Protein AF-A0A9W9K134-F1 (afdb_monomer_lite)

InterPro domains:
  IPR027417 P-loop containing nucleoside triphosphate hydrolase [G3DSA:3.40.50.300] (1-74)
  IPR040632 Sulfotransferase, S. mansonii-type [PF17784] (2-43)

Foldseek 3Di:
DVVVVDPPLLDDDDDLVNWQPSVCVSVVHDGDPDGGDDPPDPVVVVVVVVVVCVVVVVVVVVVCVVVCPVVCVVVVVVVVVVVCVVVCVVVVVVVVVVVVVVVVVVVVD

Radius of gyration: 38.78 Å; chains: 1; bounding box: 78×29×97 Å

Secondary structure (DSSP, 8-state):
--TTTS-GGG-----GGG-HHHHHHHHT-PPPSSPPP-TT-HHHHHHHHHHHHHHHHHHHHHHHHHHTHHHHHHHHHHHHHHHHHHTTHHHHHHHHHHHHHHHHHHHH-

Structure (mmCIF, N/CA/C/O backbone):
data_AF-A0A9W9K134-F1
#
_entry.id   AF-A0A9W9K134-F1
#
loop_
_atom_site.group_PDB
_atom_site.id
_atom_site.type_symbol
_atom_site.label_atom_id
_atom_site.label_alt_id
_atom_site.label_comp_id
_atom_site.label_asym_id
_atom_site.label_entity_id
_atom_site.label_seq_id
_atom_site.pdbx_PDB_ins_code
_atom_site.Cartn_x
_atom_site.Cartn_y
_atom_site.Cartn_z
_atom_site.occupancy
_atom_site.B_iso_or_equiv
_atom_site.auth_seq_id
_atom_site.auth_comp_id
_atom_site.auth_asym_id
_atom_site.auth_atom_id
_atom_site.pdbx_PDB_model_num
ATOM 1 N N . MET A 1 1 ? -23.362 -18.999 12.357 1.00 67.00 1 MET A N 1
ATOM 2 C CA . MET A 1 1 ? -24.396 -18.853 13.406 1.00 67.00 1 MET A CA 1
ATOM 3 C C . MET A 1 1 ? -23.665 -18.775 14.744 1.00 67.00 1 MET A C 1
ATOM 5 O O . MET A 1 1 ? -23.194 -19.801 15.193 1.00 67.00 1 MET A O 1
ATOM 9 N N . VAL A 1 2 ? -23.456 -17.584 15.318 1.00 88.75 2 VAL A N 1
ATOM 10 C CA . VAL A 1 2 ? -22.702 -17.426 16.591 1.00 88.75 2 VAL A CA 1
ATOM 11 C C . VAL A 1 2 ? -23.647 -17.177 17.775 1.00 88.75 2 VAL A C 1
ATOM 13 O O . VAL A 1 2 ? -23.469 -17.763 18.837 1.00 88.75 2 VAL A O 1
ATOM 16 N N . ARG A 1 3 ? -24.736 -16.424 17.549 1.00 88.25 3 ARG A N 1
ATOM 17 C CA . ARG A 1 3 ? -25.768 -16.048 18.541 1.00 88.25 3 ARG A CA 1
ATOM 18 C C . ARG A 1 3 ? -26.431 -17.204 19.310 1.00 88.25 3 ARG A C 1
ATOM 20 O O . ARG A 1 3 ? -27.034 -16.964 20.346 1.00 88.25 3 ARG A O 1
ATOM 27 N N . GLY A 1 4 ? -26.369 -18.431 18.790 1.00 91.81 4 GLY A N 1
ATOM 28 C CA . GLY A 1 4 ? -26.939 -19.630 19.423 1.00 91.81 4 GLY A CA 1
ATOM 29 C C . GLY A 1 4 ? -25.904 -20.605 19.994 1.00 91.81 4 GLY A C 1
ATOM 30 O O . GLY A 1 4 ? -26.292 -21.614 20.568 1.00 91.81 4 GLY A O 1
ATOM 31 N N . MET A 1 5 ? -24.607 -20.333 19.813 1.00 94.62 5 MET A N 1
ATOM 32 C CA . MET A 1 5 ? -23.507 -21.193 20.279 1.00 94.62 5 MET A CA 1
ATOM 33 C C . MET A 1 5 ? -22.838 -20.657 21.548 1.00 94.62 5 MET A C 1
ATOM 35 O O . MET A 1 5 ? -22.177 -21.409 22.258 1.00 94.62 5 MET A O 1
ATOM 39 N N . VAL A 1 6 ? -22.998 -19.362 21.827 1.00 93.75 6 VAL A N 1
ATOM 40 C CA . VAL A 1 6 ? -22.370 -18.673 22.956 1.00 93.75 6 VAL A CA 1
ATOM 41 C C . VAL A 1 6 ? -23.471 -18.085 23.844 1.00 93.75 6 VAL A C 1
ATOM 43 O O . VAL A 1 6 ? -24.398 -17.466 23.313 1.00 93.75 6 VAL A O 1
ATOM 46 N N . PRO A 1 7 ? -23.407 -18.263 25.176 1.00 94.50 7 PRO A N 1
ATOM 47 C CA . PRO A 1 7 ? -24.308 -17.581 26.097 1.00 94.50 7 PRO A CA 1
ATOM 48 C C . PRO A 1 7 ? -24.297 -16.063 25.896 1.00 94.50 7 PRO A C 1
ATOM 50 O O . PRO A 1 7 ? -23.246 -15.477 25.639 1.00 94.50 7 PRO A O 1
ATOM 53 N N . LYS A 1 8 ? -25.454 -15.409 26.057 1.00 91.44 8 LYS A N 1
ATOM 54 C CA . LYS A 1 8 ? -25.594 -13.964 25.789 1.00 91.44 8 LYS A CA 1
ATOM 55 C C . LYS A 1 8 ? -24.634 -13.099 26.607 1.00 91.44 8 LYS A C 1
ATOM 57 O O . LYS A 1 8 ? -24.161 -12.091 26.110 1.00 91.44 8 LYS A O 1
ATOM 62 N N . GLU A 1 9 ? -24.329 -13.504 27.837 1.00 93.19 9 GLU A N 1
ATOM 63 C CA . GLU A 1 9 ? -23.398 -12.788 28.718 1.00 93.19 9 GLU A CA 1
ATOM 64 C C . GLU A 1 9 ? -21.932 -12.852 28.260 1.00 93.19 9 GLU A C 1
ATOM 66 O O . GLU A 1 9 ? -21.143 -11.997 28.645 1.00 93.19 9 GLU A O 1
ATOM 71 N N . LYS A 1 10 ? -21.585 -13.789 27.366 1.00 94.31 10 LYS A N 1
ATOM 72 C CA . LYS A 1 10 ? -20.243 -13.932 26.771 1.00 94.31 10 LYS A CA 1
ATOM 73 C C . LYS A 1 10 ? -20.178 -13.485 25.315 1.00 94.31 10 LYS A C 1
ATOM 75 O O . LYS A 1 10 ? -19.172 -13.731 24.651 1.00 94.31 10 LYS A O 1
ATOM 80 N N . LEU A 1 11 ? -21.234 -12.857 24.804 1.00 95.50 11 LEU A N 1
ATOM 81 C CA . LEU A 1 11 ? -21.303 -12.390 23.428 1.00 95.50 11 LEU A CA 1
ATOM 82 C C . LEU A 1 11 ? -21.505 -10.877 23.395 1.00 95.50 11 LEU A C 1
ATOM 84 O O . LEU A 1 11 ? -22.554 -10.375 23.790 1.00 95.50 11 LEU A O 1
ATOM 88 N N . LEU A 1 12 ? -20.520 -10.174 22.846 1.00 95.56 12 LEU A N 1
ATOM 89 C CA . LEU A 1 12 ? -20.653 -8.780 22.449 1.00 95.56 12 LEU A CA 1
ATOM 90 C C . LEU A 1 12 ? -20.890 -8.713 20.941 1.00 95.56 12 LEU A C 1
ATOM 92 O O . LEU A 1 12 ? -20.090 -9.224 20.158 1.00 95.56 12 LEU A O 1
ATOM 96 N N . GLU A 1 13 ? -21.975 -8.060 20.542 1.00 95.06 13 GLU A N 1
ATOM 97 C CA . GLU A 1 13 ? -22.180 -7.627 19.163 1.00 95.06 13 GLU A CA 1
ATOM 98 C C . GLU A 1 13 ? -21.775 -6.161 19.066 1.00 95.06 13 GLU A C 1
ATOM 100 O O . GLU A 1 13 ? -22.338 -5.317 19.757 1.00 95.06 13 GLU A O 1
ATOM 105 N N . TRP A 1 14 ? -20.754 -5.889 18.260 1.00 96.06 14 TRP A N 1
ATOM 106 C CA . TRP A 1 14 ? -20.065 -4.605 18.202 1.00 96.06 14 TRP A CA 1
ATOM 107 C C . TRP A 1 14 ? -19.515 -4.387 16.793 1.00 96.06 14 TRP A C 1
ATOM 109 O O . TRP A 1 14 ? -19.082 -5.348 16.147 1.00 96.06 14 TRP A O 1
ATOM 119 N N . SER A 1 15 ? -19.532 -3.139 16.332 1.00 94.25 15 SER A N 1
ATOM 120 C CA . SER A 1 15 ? -18.955 -2.700 15.064 1.00 94.25 15 SER A CA 1
ATOM 121 C C . SER A 1 15 ? -17.802 -1.722 15.286 1.00 94.25 15 SER A C 1
ATOM 123 O O . SER A 1 15 ? -17.716 -1.063 16.315 1.00 94.25 15 SER A O 1
ATOM 125 N N . VAL A 1 16 ? -16.913 -1.586 14.299 1.00 91.88 16 VAL A N 1
ATOM 126 C CA . VAL A 1 16 ? -15.724 -0.714 14.387 1.00 91.88 16 VAL A CA 1
ATOM 127 C C . VAL A 1 16 ? -16.096 0.754 14.640 1.00 91.88 16 VAL A C 1
ATOM 129 O O . VAL A 1 16 ? -15.341 1.486 15.277 1.00 91.88 16 VAL A O 1
ATOM 132 N N . GLU A 1 17 ? -17.272 1.174 14.180 1.00 91.38 17 GLU A N 1
ATOM 133 C CA . GLU A 1 17 ? -17.833 2.510 14.379 1.00 91.38 17 GLU A CA 1
ATOM 134 C C . GLU A 1 17 ? -18.253 2.782 15.832 1.00 91.38 17 GLU A C 1
ATOM 136 O O . GLU A 1 17 ? -18.301 3.943 16.235 1.00 91.38 17 GLU A O 1
ATOM 141 N N . ASP A 1 18 ? -18.510 1.739 16.627 1.00 94.44 18 ASP A N 1
ATOM 142 C CA . ASP A 1 18 ? -18.938 1.865 18.024 1.00 94.44 18 ASP A CA 1
ATOM 143 C C . ASP A 1 18 ? -17.767 2.224 18.967 1.00 94.44 18 ASP A C 1
ATOM 145 O O . ASP A 1 18 ? -17.977 2.650 20.104 1.00 94.44 18 ASP A O 1
ATOM 149 N N . GLY A 1 19 ? -16.518 2.059 18.512 1.00 94.69 19 GLY A N 1
ATOM 150 C CA . GLY A 1 19 ? -15.321 2.503 19.229 1.00 94.69 19 GLY A CA 1
ATOM 151 C C . GLY A 1 19 ? -15.060 1.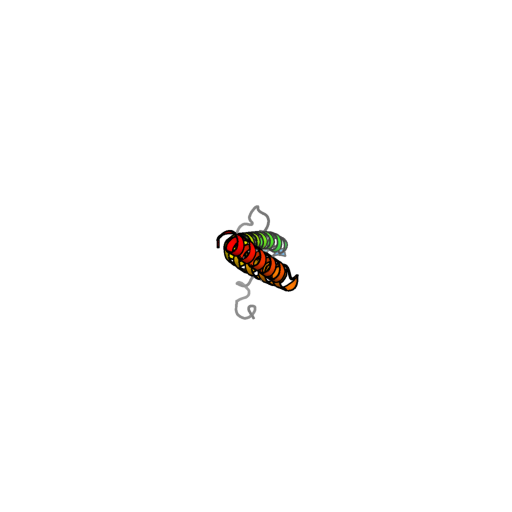787 20.563 1.00 94.69 19 GLY A C 1
ATOM 152 O O . GLY A 1 19 ? -15.437 0.631 20.766 1.00 94.69 19 GLY A O 1
ATOM 153 N N . TRP A 1 20 ? -14.354 2.467 21.474 1.00 97.38 20 TRP A N 1
ATOM 154 C CA . TRP A 1 20 ? -13.834 1.870 22.712 1.00 97.38 20 TRP A CA 1
ATOM 155 C C . TRP A 1 20 ? -14.892 1.565 23.770 1.00 97.38 20 TRP A C 1
ATOM 157 O O . TRP A 1 20 ? -14.781 0.561 24.465 1.00 97.38 20 TRP A O 1
ATOM 167 N N . GLU A 1 21 ? -15.893 2.426 23.928 1.00 95.31 21 GLU A N 1
ATOM 168 C CA . GLU A 1 21 ? -16.795 2.410 25.085 1.00 95.31 21 GLU A CA 1
ATOM 169 C C . GLU A 1 21 ? -17.523 1.060 25.294 1.00 95.31 21 GLU A C 1
ATOM 171 O O . GLU A 1 21 ? -17.358 0.458 26.362 1.00 95.31 21 GLU A O 1
ATOM 176 N N . PRO A 1 22 ? -18.268 0.516 24.311 1.00 96.69 22 PRO A N 1
ATOM 177 C CA . PRO A 1 22 ? -18.944 -0.776 24.464 1.00 96.69 22 PRO A CA 1
ATOM 178 C C . PRO A 1 22 ? -17.980 -1.961 24.599 1.00 96.69 22 PRO A C 1
ATOM 180 O O . PRO A 1 22 ? -18.274 -2.907 25.333 1.00 96.69 22 PRO A O 1
ATOM 183 N N . LEU A 1 23 ? -16.819 -1.906 23.942 1.00 96.75 23 LEU A N 1
ATOM 184 C CA . LEU A 1 23 ? -15.807 -2.961 23.998 1.00 96.75 23 LEU A CA 1
ATOM 185 C C . LEU A 1 23 ? -15.129 -3.020 25.373 1.00 96.75 23 LEU A C 1
ATOM 187 O O . LEU A 1 23 ? -15.072 -4.080 25.996 1.00 96.75 23 LEU A O 1
ATOM 191 N N . CYS A 1 24 ? -14.654 -1.880 25.872 1.00 97.00 24 CYS A N 1
ATOM 192 C CA . CYS A 1 24 ? -14.016 -1.766 27.180 1.00 97.00 24 CYS A CA 1
ATOM 193 C C . CYS A 1 24 ? -14.984 -2.126 28.311 1.00 97.00 24 CYS A C 1
ATOM 195 O O . CYS A 1 24 ? -14.602 -2.861 29.221 1.00 97.00 24 CYS A O 1
ATOM 197 N N . LYS A 1 25 ? -16.251 -1.696 28.220 1.00 96.44 25 LYS A N 1
ATOM 198 C CA . LYS A 1 25 ? -17.300 -2.063 29.183 1.00 96.44 25 LYS A CA 1
ATOM 199 C C . LYS A 1 25 ? -17.539 -3.572 29.234 1.00 96.44 25 LYS A C 1
ATOM 201 O O . LYS A 1 25 ? -17.691 -4.126 30.316 1.00 96.44 25 LYS A O 1
ATOM 206 N N . PHE A 1 26 ? -17.576 -4.238 28.082 1.00 97.19 26 PHE A N 1
ATOM 207 C CA . PHE A 1 26 ? -17.765 -5.688 28.016 1.00 97.19 26 PHE A CA 1
ATOM 208 C C . PHE A 1 26 ? -16.559 -6.469 28.559 1.00 97.19 26 PHE A C 1
ATOM 210 O O . PHE A 1 26 ? -16.726 -7.531 29.152 1.00 97.19 26 PHE A O 1
ATOM 217 N N . LEU A 1 27 ? -15.348 -5.936 28.375 1.00 96.56 27 LEU A N 1
ATOM 218 C CA . LEU A 1 27 ? -14.099 -6.547 28.839 1.00 96.56 27 LEU A CA 1
ATOM 219 C C . LEU A 1 27 ? -13.713 -6.175 30.279 1.00 96.56 27 LEU A C 1
ATOM 221 O O . LEU A 1 27 ? -12.680 -6.651 30.755 1.00 96.56 27 LEU A O 1
ATOM 225 N N . ASP A 1 28 ? -14.501 -5.328 30.947 1.00 96.62 28 ASP A N 1
ATOM 226 C CA . ASP A 1 28 ? -14.194 -4.753 32.262 1.00 96.62 28 ASP A CA 1
ATOM 227 C C . ASP A 1 28 ? -12.798 -4.093 32.296 1.00 96.62 28 ASP A C 1
ATOM 229 O O . ASP A 1 28 ? -11.933 -4.378 33.130 1.00 96.62 28 ASP A O 1
ATOM 233 N N . LYS A 1 29 ? -12.535 -3.243 31.295 1.00 97.19 29 LYS A N 1
ATOM 234 C CA . LYS A 1 29 ? -11.280 -2.495 31.136 1.00 97.19 29 LYS A CA 1
ATOM 235 C C . LYS A 1 29 ? -11.533 -0.988 31.108 1.00 97.19 29 LYS A C 1
ATOM 237 O O . LYS A 1 29 ? -12.585 -0.558 30.637 1.00 97.19 29 LYS A O 1
ATOM 242 N N . PRO A 1 30 ? -10.570 -0.167 31.568 1.00 97.25 30 PRO A N 1
ATOM 243 C CA . PRO A 1 30 ? -10.655 1.277 31.389 1.00 97.25 30 PRO A CA 1
ATOM 244 C C . PRO A 1 30 ? -10.633 1.643 29.899 1.00 97.25 30 PRO A C 1
ATOM 246 O O . PRO A 1 30 ? -10.010 0.954 29.087 1.00 97.25 30 PRO A O 1
ATOM 249 N N . ILE A 1 31 ? -11.311 2.737 29.549 1.00 97.00 31 ILE A N 1
ATOM 250 C CA . ILE A 1 31 ? -11.254 3.319 28.205 1.00 97.00 31 ILE A CA 1
ATOM 251 C C . ILE A 1 31 ? -9.902 4.040 28.057 1.00 97.00 31 ILE A C 1
ATOM 253 O O . ILE A 1 31 ? -9.580 4.871 28.909 1.00 97.00 31 ILE A O 1
ATOM 257 N N . PRO A 1 32 ? -9.100 3.730 27.024 1.00 96.25 32 PRO A N 1
ATOM 258 C CA . PRO A 1 32 ? -7.861 4.451 26.744 1.00 96.25 32 PRO A CA 1
ATOM 259 C C . PRO A 1 32 ? -8.109 5.924 26.381 1.00 96.25 32 PRO A C 1
ATOM 261 O O . PRO A 1 32 ? -9.096 6.237 25.719 1.00 96.25 32 PRO A O 1
ATOM 264 N N . ASP A 1 33 ? -7.177 6.813 26.736 1.00 95.31 33 ASP A N 1
ATOM 265 C CA . ASP A 1 33 ? -7.173 8.222 26.297 1.00 95.31 33 ASP A CA 1
ATOM 266 C C . ASP A 1 33 ? -6.549 8.368 24.892 1.00 95.31 33 ASP A C 1
ATOM 268 O O . ASP A 1 33 ? -5.618 9.134 24.655 1.00 95.31 33 ASP A O 1
ATOM 272 N N . GLU A 1 34 ? -7.007 7.541 23.952 1.00 94.81 34 GLU A N 1
ATOM 273 C CA . GLU A 1 34 ? -6.595 7.571 22.549 1.00 94.81 34 GLU A CA 1
ATOM 274 C C . GLU A 1 34 ? -7.780 7.266 21.629 1.00 94.81 34 GLU A C 1
ATOM 276 O O . GLU A 1 34 ? -8.721 6.551 21.984 1.00 94.81 34 GLU A O 1
ATOM 281 N N . ALA A 1 35 ? -7.738 7.803 20.409 1.00 92.75 35 ALA A N 1
ATOM 282 C CA . ALA A 1 35 ? -8.758 7.523 19.407 1.00 92.75 35 ALA A CA 1
ATOM 283 C C . ALA A 1 35 ? -8.742 6.040 18.996 1.00 92.75 35 ALA A C 1
ATOM 285 O O . ALA A 1 35 ? -7.684 5.411 18.934 1.00 92.75 35 ALA A O 1
ATOM 286 N N . PHE A 1 36 ? -9.912 5.485 18.666 1.00 94.00 36 PHE A N 1
ATOM 287 C CA . PHE A 1 36 ? -10.006 4.099 18.209 1.00 94.00 36 PHE A CA 1
ATOM 288 C C . PHE A 1 36 ? -9.175 3.890 16.923 1.00 94.00 36 PHE A C 1
ATOM 290 O O . PHE A 1 36 ? -9.328 4.656 15.964 1.00 94.00 36 PHE A O 1
ATOM 297 N N . PRO A 1 37 ? -8.287 2.881 16.868 1.00 91.69 37 PRO A N 1
ATOM 298 C CA . PRO A 1 37 ? -7.315 2.756 15.787 1.00 91.69 37 PRO A CA 1
ATOM 299 C C . PRO A 1 37 ? -7.966 2.380 14.448 1.00 91.69 37 PRO A C 1
ATOM 301 O O . PRO A 1 37 ? -8.676 1.383 14.337 1.00 91.69 37 PRO A O 1
ATOM 304 N N . GLN A 1 38 ? -7.639 3.126 13.387 1.00 88.44 38 GLN A N 1
ATOM 305 C CA . GLN A 1 38 ? -8.080 2.866 12.006 1.00 88.44 38 GLN A CA 1
ATOM 306 C C . GLN A 1 38 ? -6.893 2.563 11.079 1.00 88.44 38 GLN A C 1
ATOM 308 O O . GLN A 1 38 ? -6.591 3.288 10.131 1.00 88.44 38 GLN A O 1
ATOM 313 N N . THR A 1 39 ? -6.171 1.482 11.363 1.00 83.94 39 THR A N 1
ATOM 314 C CA . THR A 1 39 ? -4.928 1.157 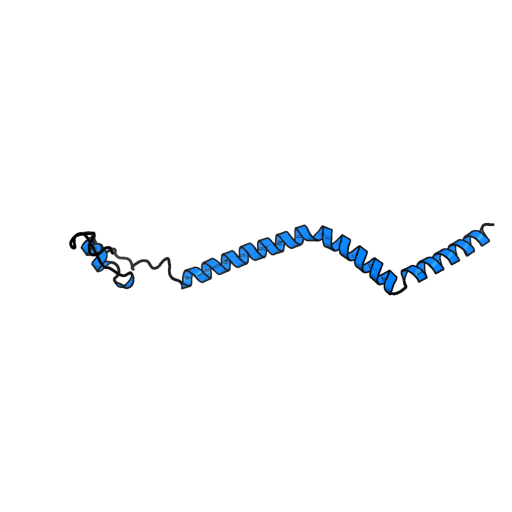10.640 1.00 83.94 39 THR A CA 1
ATOM 315 C C . THR A 1 39 ? -5.178 0.525 9.268 1.00 83.94 39 THR A C 1
ATOM 317 O O . THR A 1 39 ? -4.441 0.801 8.320 1.00 83.94 39 THR A O 1
ATOM 320 N N . ASN A 1 40 ? -6.244 -0.269 9.128 1.00 83.62 40 ASN A N 1
ATOM 321 C CA . ASN A 1 40 ? -6.577 -1.006 7.904 1.00 83.62 40 ASN A CA 1
ATOM 322 C C . ASN A 1 40 ? -7.642 -0.308 7.035 1.00 83.62 40 ASN A C 1
ATOM 324 O O . ASN A 1 40 ? -8.514 -0.956 6.459 1.00 83.62 40 ASN A O 1
ATOM 328 N N . ALA A 1 41 ? -7.612 1.024 6.966 1.00 82.81 41 ALA A N 1
ATOM 329 C CA . ALA A 1 41 ? -8.508 1.774 6.091 1.00 82.81 41 ALA A CA 1
ATOM 330 C C . ALA A 1 41 ? -8.165 1.535 4.608 1.00 82.81 41 ALA A C 1
ATOM 332 O O . ALA A 1 41 ? -6.991 1.489 4.235 1.00 82.81 41 ALA A O 1
ATOM 333 N N . LEU A 1 42 ? -9.183 1.464 3.741 1.00 76.62 42 LEU A N 1
ATOM 334 C CA . LEU A 1 42 ? -9.015 1.225 2.297 1.00 76.62 42 LEU A CA 1
ATOM 335 C C . LEU A 1 42 ? -8.066 2.236 1.631 1.00 76.62 42 LEU A C 1
ATOM 337 O O . LEU A 1 42 ? -7.280 1.876 0.760 1.00 76.62 42 LEU A O 1
ATOM 341 N N . ARG A 1 43 ? -8.087 3.497 2.078 1.00 72.12 43 ARG A N 1
ATOM 342 C CA . ARG A 1 43 ? -7.178 4.544 1.588 1.00 72.12 43 ARG A CA 1
ATOM 343 C C . ARG A 1 43 ? -5.704 4.156 1.759 1.00 72.12 43 ARG A C 1
ATOM 345 O O . ARG A 1 43 ? -4.919 4.336 0.836 1.00 72.12 43 ARG A O 1
ATOM 352 N N . ASN A 1 44 ? -5.360 3.535 2.887 1.00 69.06 44 ASN A N 1
ATOM 353 C CA . ASN A 1 44 ? -3.996 3.098 3.197 1.00 69.06 44 ASN A CA 1
ATOM 354 C C . ASN A 1 44 ? -3.554 1.907 2.327 1.00 69.06 44 ASN A C 1
ATOM 356 O O . ASN A 1 44 ? -2.357 1.656 2.175 1.00 69.06 44 ASN A O 1
ATOM 360 N N . PHE A 1 45 ? -4.503 1.152 1.764 1.00 71.00 45 PHE A N 1
ATOM 361 C CA . PHE A 1 45 ? -4.214 0.011 0.899 1.00 71.00 45 PHE A CA 1
ATOM 362 C C . PHE A 1 45 ? -3.681 0.447 -0.471 1.00 71.00 45 PHE A C 1
ATOM 364 O O . PHE A 1 45 ? -2.709 -0.137 -0.958 1.00 71.00 45 PHE A O 1
ATOM 371 N N . ASN A 1 46 ? -4.270 1.489 -1.067 1.00 69.81 46 ASN A N 1
ATOM 372 C CA . ASN A 1 46 ? -3.853 1.997 -2.378 1.00 69.81 46 ASN A CA 1
ATOM 373 C C . ASN A 1 46 ? -2.437 2.583 -2.317 1.00 69.81 46 ASN A C 1
ATOM 375 O O . ASN A 1 46 ? -1.571 2.169 -3.085 1.00 69.81 46 ASN A O 1
ATOM 379 N N . ASP A 1 47 ? -2.159 3.418 -1.313 1.00 69.00 47 ASP A N 1
ATOM 380 C CA . ASP A 1 47 ? -0.837 4.030 -1.118 1.00 69.00 47 ASP A CA 1
ATOM 381 C C . ASP A 1 47 ? 0.267 2.972 -0.918 1.00 69.00 47 ASP A C 1
ATOM 383 O O . ASP A 1 47 ? 1.383 3.090 -1.438 1.00 69.00 47 ASP A O 1
ATOM 387 N N . ARG A 1 48 ? -0.044 1.883 -0.196 1.00 66.94 48 ARG A N 1
ATOM 388 C CA . ARG A 1 48 ? 0.887 0.762 0.012 1.00 66.94 48 ARG A CA 1
ATOM 389 C C . ARG A 1 48 ? 1.087 -0.071 -1.256 1.00 66.94 48 ARG A C 1
ATOM 391 O O . ARG A 1 48 ? 2.191 -0.570 -1.489 1.00 66.94 48 ARG A O 1
ATOM 398 N N . SER A 1 49 ? 0.040 -0.226 -2.060 1.00 70.88 49 SER A N 1
ATOM 399 C CA . SER A 1 49 ? 0.069 -1.000 -3.304 1.00 70.88 49 SER A CA 1
ATOM 400 C C . SER A 1 49 ? 0.883 -0.289 -4.386 1.00 70.88 49 SER A C 1
ATOM 402 O O . SER A 1 49 ? 1.740 -0.914 -5.015 1.00 70.88 49 SER A O 1
ATOM 404 N N . ASP A 1 50 ? 0.718 1.025 -4.524 1.00 74.75 50 ASP A N 1
ATOM 405 C CA . ASP A 1 50 ? 1.405 1.835 -5.536 1.00 74.75 50 ASP A CA 1
ATOM 406 C C . ASP A 1 50 ? 2.929 1.818 -5.363 1.00 74.75 50 ASP A C 1
ATOM 408 O O . ASP A 1 50 ? 3.685 1.658 -6.330 1.00 74.75 50 ASP A O 1
ATOM 412 N N . GLY A 1 51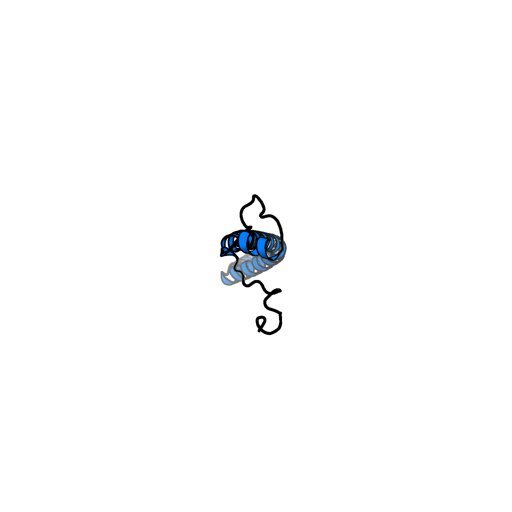 ? 3.407 1.904 -4.117 1.00 78.25 51 GLY A N 1
ATOM 413 C CA . GLY A 1 51 ? 4.838 1.837 -3.814 1.00 78.25 51 GLY A CA 1
ATOM 414 C C . GLY A 1 51 ? 5.466 0.488 -4.181 1.00 78.25 51 GLY A C 1
ATOM 415 O O . GLY A 1 51 ? 6.585 0.435 -4.704 1.00 78.25 51 GLY A O 1
ATOM 416 N N . LEU A 1 52 ? 4.742 -0.610 -3.949 1.00 83.12 52 LEU A N 1
ATOM 417 C CA . LEU A 1 52 ? 5.205 -1.956 -4.283 1.00 83.12 52 LEU A CA 1
ATOM 418 C C . LEU A 1 52 ? 5.218 -2.174 -5.794 1.00 83.12 52 LEU A C 1
ATOM 420 O O . LEU A 1 52 ? 6.240 -2.608 -6.326 1.00 83.12 52 LEU A O 1
ATOM 424 N N . VAL A 1 53 ? 4.136 -1.817 -6.490 1.00 86.50 53 VAL A N 1
ATOM 425 C CA . VAL A 1 53 ? 4.048 -1.930 -7.952 1.00 86.50 53 VAL A CA 1
ATOM 426 C C . VAL A 1 53 ? 5.179 -1.144 -8.609 1.00 86.50 53 VAL A C 1
ATOM 428 O O . VAL A 1 53 ? 5.923 -1.708 -9.409 1.00 86.50 53 VAL A O 1
ATOM 431 N N . ARG A 1 54 ? 5.408 0.111 -8.202 1.00 84.38 54 ARG A N 1
ATOM 432 C CA . ARG A 1 54 ? 6.512 0.933 -8.721 1.00 84.38 54 ARG A CA 1
ATOM 433 C C . ARG A 1 54 ? 7.883 0.303 -8.468 1.00 84.38 54 ARG A C 1
ATOM 435 O O . ARG A 1 54 ? 8.724 0.292 -9.366 1.00 84.38 54 ARG A O 1
ATOM 442 N N . LYS A 1 55 ? 8.122 -0.237 -7.267 1.00 84.56 55 LYS A N 1
ATOM 443 C CA . LYS A 1 55 ? 9.397 -0.877 -6.898 1.00 84.56 55 LYS A CA 1
ATOM 444 C C . LYS A 1 55 ? 9.661 -2.140 -7.718 1.00 84.56 55 LYS A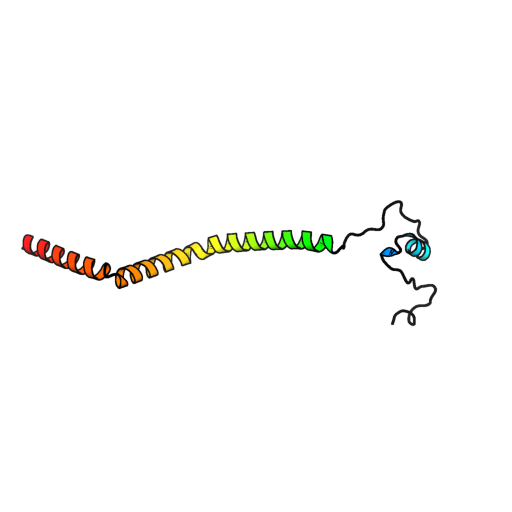 C 1
ATOM 446 O O . LYS A 1 55 ? 10.766 -2.312 -8.236 1.00 84.56 55 LYS A O 1
ATOM 451 N N . TYR A 1 56 ? 8.664 -3.012 -7.848 1.00 86.81 56 TYR A N 1
ATOM 452 C CA . TYR A 1 56 ? 8.791 -4.241 -8.628 1.00 86.81 56 TYR A CA 1
ATOM 453 C C . TYR A 1 56 ? 8.873 -3.958 -10.127 1.00 86.81 56 TYR A C 1
ATOM 455 O O . TYR A 1 56 ? 9.668 -4.599 -10.809 1.00 86.81 56 TYR A O 1
ATOM 463 N N . PHE A 1 57 ? 8.159 -2.948 -10.625 1.00 88.75 57 PHE A N 1
ATOM 464 C CA . PHE A 1 57 ? 8.243 -2.517 -12.017 1.00 88.75 57 PHE A CA 1
ATOM 465 C C . PHE A 1 57 ? 9.616 -1.917 -12.357 1.00 88.75 57 PHE A C 1
ATOM 467 O O . PHE A 1 57 ? 10.231 -2.315 -13.342 1.00 88.75 57 PHE A O 1
ATOM 474 N N . ALA A 1 58 ? 10.165 -1.040 -11.509 1.00 86.00 58 ALA A N 1
ATOM 475 C CA . ALA A 1 58 ? 11.514 -0.499 -11.692 1.00 86.00 58 ALA A CA 1
ATOM 476 C C . ALA A 1 58 ? 12.590 -1.601 -11.656 1.00 86.00 58 ALA A C 1
ATOM 478 O O . ALA A 1 58 ? 13.506 -1.607 -12.479 1.00 86.00 58 ALA A O 1
ATOM 479 N N . ARG A 1 59 ? 12.458 -2.576 -10.744 1.00 83.44 59 ARG A N 1
ATOM 480 C CA . ARG A 1 59 ? 13.351 -3.743 -10.678 1.00 83.44 59 ARG A CA 1
ATOM 481 C C . ARG A 1 59 ? 13.222 -4.622 -11.922 1.00 83.44 59 ARG A C 1
ATOM 483 O O . ARG A 1 59 ? 14.241 -5.046 -12.460 1.00 83.44 59 ARG A O 1
ATOM 490 N N . PHE A 1 60 ? 12.004 -4.866 -12.398 1.00 82.00 60 PHE A N 1
ATOM 491 C CA . PHE A 1 60 ? 11.757 -5.596 -13.639 1.00 82.00 60 PHE A CA 1
ATOM 492 C C . PHE A 1 60 ? 12.427 -4.896 -14.827 1.00 82.00 60 PHE A C 1
ATOM 494 O O . PHE A 1 60 ? 13.255 -5.512 -15.494 1.00 82.00 60 PHE A O 1
ATOM 501 N N . LEU A 1 61 ? 12.179 -3.597 -15.026 1.00 79.50 61 LEU A N 1
ATOM 502 C CA . LEU A 1 61 ? 12.784 -2.815 -16.109 1.00 79.50 61 LEU A CA 1
ATOM 503 C C . LEU A 1 61 ? 14.317 -2.791 -16.044 1.00 79.50 61 LEU A C 1
ATOM 505 O O . LEU A 1 61 ? 14.971 -3.009 -17.062 1.00 79.50 61 LEU A O 1
ATOM 509 N N . GLY A 1 62 ? 14.898 -2.586 -14.859 1.00 75.94 62 GLY A N 1
ATOM 510 C CA . GLY A 1 62 ? 16.353 -2.599 -14.684 1.00 75.94 62 GLY A CA 1
ATOM 511 C C . GLY A 1 62 ? 16.975 -3.959 -15.009 1.00 75.94 62 GLY A C 1
ATOM 512 O O . GLY A 1 62 ? 18.021 -4.031 -15.651 1.00 75.94 62 GLY A O 1
ATOM 513 N N . THR A 1 63 ? 16.303 -5.050 -14.635 1.00 70.62 63 THR A N 1
ATOM 514 C CA . THR A 1 63 ? 16.784 -6.410 -14.925 1.00 70.62 63 THR A CA 1
ATOM 515 C C . THR A 1 63 ? 16.647 -6.746 -16.414 1.00 70.62 63 THR A C 1
ATOM 517 O O . THR A 1 63 ? 17.566 -7.324 -16.990 1.00 70.62 63 THR A O 1
ATOM 520 N N . GLN A 1 64 ? 15.549 -6.329 -17.060 1.00 63.47 64 GLN A N 1
ATOM 521 C CA . GLN A 1 64 ? 15.328 -6.516 -18.501 1.00 63.47 64 GLN A CA 1
ATOM 522 C C . GLN A 1 64 ? 16.344 -5.746 -19.361 1.00 63.47 64 GLN A C 1
ATOM 524 O O . GLN A 1 64 ? 16.793 -6.261 -20.385 1.00 63.47 64 GLN A O 1
ATOM 529 N N . PHE A 1 65 ? 16.758 -4.545 -18.940 1.00 60.09 65 PHE A N 1
ATOM 530 C CA . PHE A 1 65 ? 17.801 -3.775 -19.632 1.00 60.09 65 PHE A CA 1
ATOM 531 C C . PHE A 1 65 ? 19.166 -4.474 -19.600 1.00 60.09 65 PHE A C 1
ATOM 533 O O . PHE A 1 65 ? 19.886 -4.485 -20.598 1.00 60.09 65 PHE A O 1
ATOM 540 N N . LEU A 1 66 ? 19.512 -5.105 -18.476 1.00 61.12 66 LEU A N 1
ATOM 541 C CA . LEU A 1 66 ? 20.773 -5.833 -18.337 1.00 61.12 66 LEU A CA 1
ATOM 542 C C . LEU A 1 66 ? 20.752 -7.168 -19.100 1.00 61.12 66 LEU A C 1
ATOM 544 O O . LEU A 1 66 ? 21.746 -7.516 -19.740 1.00 61.12 66 LEU A O 1
ATOM 548 N N . SER A 1 67 ? 19.624 -7.890 -19.097 1.00 58.97 67 SER A N 1
ATOM 549 C CA . SER A 1 67 ? 19.514 -9.215 -19.725 1.00 58.97 67 SER A CA 1
ATOM 550 C C . SER A 1 67 ? 19.356 -9.185 -21.250 1.00 58.97 67 SER A C 1
ATOM 552 O O . SER A 1 67 ? 19.822 -10.104 -21.920 1.00 58.97 67 SER A O 1
ATOM 554 N N . ASN A 1 68 ? 18.745 -8.139 -21.822 1.00 54.34 68 ASN A N 1
ATOM 555 C CA . ASN A 1 68 ? 18.491 -8.061 -23.272 1.00 54.34 68 ASN A CA 1
ATOM 556 C C . ASN A 1 68 ? 19.630 -7.430 -24.086 1.00 54.34 68 ASN A C 1
ATOM 558 O O . ASN A 1 68 ? 19.577 -7.434 -25.317 1.00 54.34 68 ASN A O 1
ATOM 562 N N . SER A 1 69 ? 20.691 -6.958 -23.432 1.00 58.19 69 SER A N 1
ATOM 563 C CA . SER A 1 69 ? 21.873 -6.382 -24.090 1.00 58.19 69 SER A CA 1
ATOM 564 C C . SER A 1 69 ? 22.554 -7.349 -25.077 1.00 58.19 69 SER A C 1
ATOM 566 O O . SER A 1 69 ? 23.018 -6.935 -26.138 1.00 58.19 69 SER A O 1
ATOM 568 N N . ARG A 1 70 ? 22.554 -8.661 -24.793 1.00 51.03 70 ARG A N 1
ATOM 569 C CA . ARG A 1 70 ? 23.150 -9.680 -25.682 1.00 51.03 70 ARG A CA 1
ATOM 570 C C . ARG A 1 70 ? 22.253 -10.057 -26.865 1.00 51.03 70 ARG A C 1
ATOM 572 O O . ARG A 1 70 ? 22.765 -10.334 -27.946 1.00 51.03 70 ARG A O 1
ATOM 579 N N . ALA A 1 71 ? 20.931 -10.033 -26.685 1.00 56.75 71 ALA A N 1
ATOM 580 C CA . ALA A 1 71 ? 19.977 -10.342 -27.750 1.00 56.75 71 ALA A CA 1
ATOM 581 C C . ALA A 1 71 ? 19.870 -9.193 -28.769 1.00 56.75 71 ALA A C 1
ATOM 583 O O . ALA A 1 71 ? 19.850 -9.442 -29.971 1.00 56.75 71 ALA A O 1
ATOM 584 N N . GLN A 1 72 ? 19.883 -7.933 -28.316 1.00 56.59 72 GLN A N 1
ATOM 585 C CA . GLN A 1 72 ? 19.786 -6.759 -29.199 1.00 56.59 72 GLN A CA 1
ATOM 586 C C . GLN A 1 72 ? 20.946 -6.658 -30.200 1.00 56.59 72 GLN A C 1
ATOM 588 O O . GLN A 1 72 ? 20.719 -6.333 -31.363 1.00 56.59 72 GLN A O 1
ATOM 593 N N . LEU A 1 73 ? 22.173 -6.990 -29.785 1.00 57.84 73 LEU A N 1
ATOM 594 C CA . LEU A 1 73 ? 23.334 -6.987 -30.681 1.00 57.84 73 LEU A CA 1
ATOM 595 C C . LEU A 1 73 ? 23.237 -8.076 -31.763 1.00 57.84 73 LEU A C 1
ATOM 597 O O . LEU A 1 73 ? 23.564 -7.822 -32.921 1.00 57.84 73 LEU A O 1
ATOM 601 N N . ALA A 1 74 ? 22.732 -9.264 -31.414 1.00 60.75 74 ALA A N 1
ATOM 602 C CA . ALA A 1 74 ? 22.533 -10.350 -32.372 1.00 60.75 74 ALA A CA 1
ATOM 603 C C . ALA A 1 74 ? 21.410 -10.031 -33.378 1.00 60.75 74 ALA A C 1
ATOM 605 O O . ALA A 1 74 ? 21.592 -10.203 -34.584 1.00 60.75 74 ALA A O 1
ATOM 606 N N . P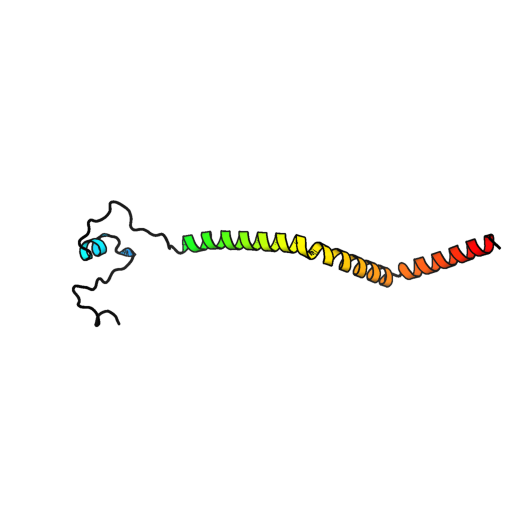HE A 1 75 ? 20.276 -9.500 -32.906 1.00 62.78 75 PHE A N 1
ATOM 607 C CA . PHE A 1 75 ? 19.173 -9.104 -33.785 1.00 62.78 75 PHE A CA 1
ATOM 608 C C . PHE A 1 75 ? 19.542 -7.917 -34.681 1.00 62.78 75 PHE A C 1
ATOM 610 O O . PHE A 1 75 ? 19.220 -7.952 -35.864 1.00 62.78 75 PHE A O 1
ATOM 617 N N . GLY A 1 76 ? 20.266 -6.914 -34.173 1.00 65.94 76 GLY A N 1
ATOM 618 C CA . GLY A 1 76 ? 20.699 -5.754 -34.961 1.00 65.94 76 GLY A CA 1
ATOM 619 C C . GLY A 1 76 ? 21.628 -6.110 -36.127 1.00 65.94 76 GLY A C 1
ATOM 620 O O . GLY A 1 76 ? 21.498 -5.547 -37.214 1.00 65.94 76 GLY A O 1
ATOM 621 N N . GLY A 1 77 ? 22.532 -7.079 -35.939 1.00 74.06 77 GLY A N 1
ATOM 622 C CA . GLY A 1 77 ? 23.406 -7.563 -37.012 1.00 74.06 77 GLY A CA 1
ATOM 623 C C . GLY A 1 77 ? 22.642 -8.305 -38.113 1.00 74.06 77 GLY A C 1
ATOM 624 O O . GLY A 1 77 ? 22.856 -8.050 -39.298 1.00 74.06 77 GLY A O 1
ATOM 625 N N . ILE A 1 78 ? 21.704 -9.177 -37.728 1.00 79.38 78 ILE A N 1
ATOM 626 C CA . ILE A 1 78 ? 20.894 -9.961 -38.673 1.00 79.38 78 ILE A CA 1
ATOM 627 C C . ILE A 1 78 ? 19.916 -9.058 -39.439 1.00 79.38 78 ILE A C 1
ATOM 629 O O . ILE A 1 78 ? 19.798 -9.186 -40.660 1.00 79.38 78 ILE A O 1
ATOM 633 N N . THR A 1 79 ? 19.246 -8.114 -38.770 1.00 78.88 79 THR A N 1
ATOM 634 C CA . THR A 1 79 ? 18.324 -7.177 -39.435 1.00 78.88 79 THR A CA 1
ATOM 635 C C . THR A 1 79 ? 19.063 -6.228 -40.368 1.00 78.88 79 THR A C 1
ATOM 637 O O . THR A 1 79 ? 18.619 -6.014 -41.491 1.00 78.88 79 THR A O 1
ATOM 640 N N . THR A 1 80 ? 20.228 -5.710 -39.969 1.00 81.19 80 THR A N 1
ATOM 641 C CA . THR A 1 80 ? 21.028 -4.838 -40.841 1.00 81.19 80 THR A CA 1
ATOM 642 C C . THR A 1 80 ? 21.554 -5.603 -42.055 1.00 81.19 80 THR A C 1
ATOM 644 O O . THR A 1 80 ? 21.440 -5.114 -43.175 1.00 81.19 80 THR A O 1
ATOM 647 N N . GLY A 1 81 ? 22.065 -6.826 -41.873 1.00 84.50 81 GLY A N 1
ATOM 648 C CA . GLY A 1 81 ? 22.543 -7.661 -42.979 1.00 84.50 81 GLY A CA 1
ATOM 649 C C . GLY A 1 81 ? 21.438 -8.030 -43.975 1.00 84.50 81 GLY A C 1
ATOM 650 O O . GLY A 1 81 ? 21.612 -7.859 -45.181 1.00 84.50 81 GLY A O 1
ATOM 651 N N . THR A 1 82 ? 20.275 -8.468 -43.483 1.00 85.56 82 THR A N 1
ATOM 652 C CA . THR A 1 82 ? 19.104 -8.774 -44.330 1.00 85.56 82 THR A CA 1
ATOM 653 C C . THR A 1 82 ? 18.555 -7.529 -45.027 1.00 85.56 82 THR A C 1
ATOM 655 O O . THR A 1 82 ? 18.254 -7.586 -46.218 1.00 85.56 82 THR A O 1
ATOM 658 N N . MET A 1 83 ? 18.510 -6.381 -44.345 1.00 86.75 83 MET A N 1
ATOM 659 C CA . MET A 1 83 ? 18.108 -5.101 -44.934 1.00 86.75 83 MET A CA 1
ATOM 660 C C . MET A 1 83 ? 19.075 -4.648 -46.034 1.00 86.75 83 MET A C 1
ATOM 662 O O . MET A 1 83 ? 18.642 -4.268 -47.117 1.00 86.75 83 MET A O 1
ATOM 666 N N . MET A 1 84 ? 20.390 -4.736 -45.806 1.00 91.06 84 MET A N 1
ATOM 667 C CA . MET A 1 84 ? 21.401 -4.404 -46.818 1.00 91.06 84 MET A CA 1
ATOM 668 C C . MET A 1 84 ? 21.363 -5.359 -48.019 1.00 91.06 84 MET A C 1
ATOM 670 O O . MET A 1 84 ? 21.657 -4.932 -49.138 1.00 91.06 84 MET A O 1
ATOM 674 N N . TRP A 1 85 ? 20.988 -6.625 -47.810 1.00 87.00 85 TRP A N 1
ATOM 675 C CA . TRP A 1 85 ? 20.730 -7.572 -48.896 1.00 87.00 85 TRP A CA 1
ATOM 676 C C . TRP A 1 85 ? 19.488 -7.174 -49.699 1.00 87.00 85 TRP A C 1
ATOM 678 O O . TRP A 1 85 ? 19.557 -7.092 -50.923 1.00 87.00 85 TRP A O 1
ATOM 688 N N . TRP A 1 86 ? 18.369 -6.878 -49.029 1.00 88.00 86 TRP A N 1
ATOM 689 C CA . TRP A 1 86 ? 17.117 -6.475 -49.679 1.00 88.00 86 TRP A CA 1
ATOM 690 C C . TRP A 1 86 ? 17.250 -5.156 -50.450 1.00 88.00 86 TRP A C 1
ATOM 692 O O . TRP A 1 86 ? 16.724 -5.023 -51.550 1.00 88.00 86 TRP A O 1
ATOM 702 N N . GLN A 1 87 ? 18.033 -4.213 -49.926 1.00 89.81 87 GLN A N 1
ATOM 703 C CA . GLN A 1 87 ? 18.374 -2.956 -50.596 1.00 89.81 87 GLN A CA 1
ATOM 704 C C . GLN A 1 87 ? 19.413 -3.108 -51.725 1.00 89.81 87 GLN A C 1
ATOM 706 O O . GLN A 1 87 ? 19.815 -2.107 -52.311 1.00 89.81 87 GLN A O 1
ATOM 711 N N . GLY A 1 88 ? 19.908 -4.318 -52.009 1.00 91.06 88 GLY A N 1
ATOM 712 C CA . GLY A 1 88 ? 20.867 -4.571 -53.091 1.00 91.06 88 GLY A CA 1
ATOM 713 C C . GLY A 1 88 ? 22.307 -4.108 -52.824 1.00 91.06 88 GLY A C 1
ATOM 714 O O . GLY A 1 88 ? 23.176 -4.300 -53.675 1.00 91.06 88 GLY A O 1
ATOM 715 N N . ARG A 1 89 ? 22.607 -3.569 -51.633 1.00 90.62 89 ARG A N 1
ATOM 716 C CA . ARG A 1 89 ? 23.943 -3.044 -51.283 1.00 90.62 89 ARG A CA 1
ATOM 717 C C . ARG A 1 89 ? 25.003 -4.144 -51.197 1.00 90.62 89 ARG A C 1
ATOM 719 O O . ARG A 1 89 ? 26.146 -3.919 -51.578 1.00 90.62 89 ARG A O 1
ATOM 726 N N . ILE A 1 90 ? 24.643 -5.337 -50.712 1.00 89.00 90 ILE A N 1
ATOM 727 C CA . ILE A 1 90 ? 25.576 -6.479 -50.636 1.00 89.00 90 ILE A CA 1
ATOM 728 C C . ILE A 1 90 ? 25.963 -6.980 -52.045 1.00 89.00 90 ILE A C 1
ATOM 730 O O . ILE A 1 90 ? 27.160 -7.019 -52.338 1.00 89.00 90 ILE A O 1
ATOM 734 N N . PRO A 1 91 ? 25.014 -7.291 -52.952 1.00 89.62 91 PRO A N 1
ATOM 735 C CA . PRO A 1 91 ? 25.332 -7.628 -54.343 1.00 89.62 91 PRO A CA 1
ATOM 736 C C . PRO A 1 91 ? 26.205 -6.585 -55.061 1.00 89.62 91 PRO A C 1
ATOM 738 O O . PRO A 1 91 ? 27.163 -6.950 -55.749 1.00 89.62 91 PRO A O 1
ATOM 741 N N . GLU A 1 92 ? 25.942 -5.291 -54.859 1.00 92.81 92 GLU A N 1
ATOM 742 C CA . GLU A 1 92 ? 26.746 -4.213 -55.449 1.00 92.81 92 GLU A CA 1
ATOM 743 C C . GLU A 1 92 ? 28.209 -4.271 -54.979 1.00 92.81 92 GLU A C 1
ATOM 745 O O . GLU A 1 92 ? 29.136 -4.271 -55.794 1.00 92.81 92 GLU A O 1
ATOM 750 N N . LEU A 1 93 ? 28.428 -4.389 -53.665 1.00 91.38 93 LEU A N 1
ATOM 751 C CA . LEU A 1 93 ? 29.766 -4.476 -53.080 1.00 91.38 93 LEU A CA 1
ATOM 752 C C . LEU A 1 93 ? 30.526 -5.712 -53.568 1.00 91.38 93 LEU A C 1
ATOM 754 O O . LEU A 1 93 ? 31.706 -5.605 -53.898 1.00 91.38 93 LEU A O 1
ATOM 758 N N . THR A 1 94 ? 29.858 -6.866 -53.672 1.00 90.25 94 THR A N 1
ATOM 759 C CA . THR A 1 94 ? 30.497 -8.090 -54.189 1.00 90.25 94 THR A CA 1
ATOM 760 C C . THR A 1 94 ? 30.936 -7.935 -55.643 1.00 90.25 94 THR A C 1
ATOM 762 O O . THR A 1 94 ? 32.039 -8.341 -56.008 1.00 90.25 94 THR A O 1
ATOM 765 N N . THR A 1 95 ? 30.119 -7.281 -56.471 1.00 93.25 95 THR A N 1
ATOM 766 C CA . THR A 1 95 ? 30.439 -7.034 -57.881 1.00 93.25 95 THR A CA 1
ATOM 767 C C . THR A 1 95 ? 31.636 -6.095 -58.011 1.00 93.25 95 THR A C 1
ATOM 769 O O . THR A 1 95 ? 32.578 -6.390 -58.748 1.00 93.25 95 THR A O 1
ATOM 772 N N . ARG A 1 96 ? 31.644 -5.000 -57.241 1.00 93.62 96 ARG A N 1
ATOM 773 C CA . ARG A 1 96 ? 32.748 -4.028 -57.212 1.00 93.62 96 ARG A CA 1
ATOM 774 C C . ARG A 1 96 ? 34.049 -4.652 -56.717 1.00 93.62 96 ARG A C 1
ATOM 776 O O . ARG A 1 96 ? 35.093 -4.428 -57.322 1.00 93.62 96 ARG A O 1
ATOM 783 N N . LEU A 1 97 ? 33.987 -5.469 -55.666 1.00 94.62 97 LEU A N 1
ATOM 784 C CA . LEU A 1 97 ? 35.150 -6.182 -55.143 1.00 94.62 97 LEU A CA 1
ATOM 785 C C . LEU A 1 97 ? 35.726 -7.146 -56.186 1.00 94.62 97 LEU A C 1
ATOM 787 O O . LEU A 1 97 ? 36.926 -7.128 -56.437 1.00 94.62 97 LEU A O 1
ATOM 791 N N . ASN A 1 98 ? 34.876 -7.934 -56.845 1.00 95.50 98 ASN A N 1
ATOM 792 C CA . ASN A 1 98 ? 35.307 -8.859 -57.893 1.00 95.50 98 ASN A CA 1
ATOM 793 C C . ASN A 1 98 ? 35.935 -8.140 -59.095 1.00 95.50 98 ASN A C 1
ATOM 795 O O . ASN A 1 98 ? 36.860 -8.674 -59.706 1.00 95.50 98 ASN A O 1
ATOM 799 N N . ALA A 1 99 ? 35.442 -6.952 -59.450 1.00 95.00 99 ALA A N 1
ATOM 800 C CA . ALA A 1 99 ? 36.035 -6.132 -60.502 1.00 95.00 99 ALA A CA 1
ATOM 801 C C . ALA A 1 99 ? 37.429 -5.623 -60.100 1.00 95.00 99 ALA A C 1
ATOM 803 O O . ALA A 1 99 ? 38.378 -5.782 -60.863 1.00 95.00 99 ALA A O 1
ATOM 804 N N . LEU A 1 100 ? 37.567 -5.100 -58.877 1.00 95.19 100 LEU A N 1
ATOM 805 C CA . LEU A 1 100 ? 38.848 -4.628 -58.344 1.00 95.19 100 LEU A CA 1
ATOM 806 C C . LEU A 1 100 ? 39.882 -5.750 -58.240 1.00 95.19 100 LEU A C 1
ATOM 808 O O . LEU A 1 100 ? 41.029 -5.562 -58.630 1.00 95.19 100 LEU A O 1
ATOM 812 N N . VAL A 1 101 ? 39.478 -6.929 -57.758 1.00 95.38 101 VAL A N 1
ATOM 813 C CA . VAL A 1 101 ? 40.364 -8.098 -57.691 1.00 95.38 101 VAL A CA 1
ATOM 8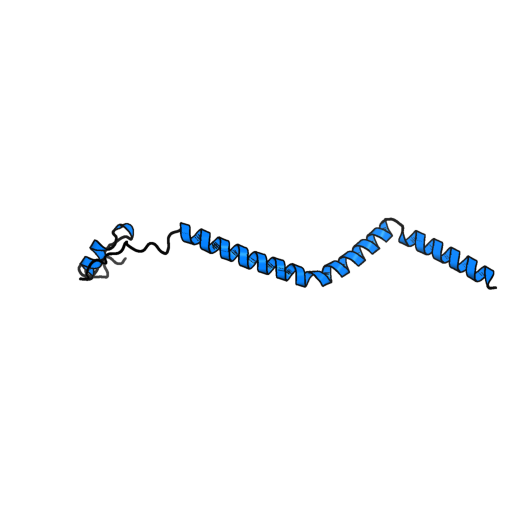14 C C . VAL A 1 101 ? 40.875 -8.451 -59.085 1.00 95.38 101 VAL A C 1
ATOM 816 O O . VAL A 1 101 ? 42.080 -8.580 -59.260 1.00 95.38 101 VAL A O 1
ATOM 819 N N . ARG A 1 102 ? 39.999 -8.523 -60.098 1.00 95.25 102 ARG A N 1
ATOM 820 C CA . ARG A 1 102 ? 40.420 -8.797 -61.483 1.00 95.25 102 ARG A CA 1
ATOM 821 C C . ARG A 1 102 ? 41.379 -7.743 -62.026 1.00 95.25 102 ARG A C 1
ATOM 823 O O . ARG A 1 102 ? 42.353 -8.107 -62.673 1.00 95.25 102 ARG A O 1
ATOM 830 N N . GLU A 1 103 ? 41.117 -6.464 -61.767 1.00 96.69 103 GLU A N 1
ATOM 831 C CA . GLU A 1 103 ? 41.976 -5.366 -62.219 1.00 96.69 103 GLU A CA 1
ATOM 832 C C . GLU A 1 103 ? 43.376 -5.446 -61.594 1.00 96.69 103 GLU A C 1
ATOM 834 O O . GLU A 1 103 ? 44.379 -5.323 -62.294 1.00 96.69 103 GLU A O 1
ATOM 839 N N . VAL A 1 104 ? 43.452 -5.686 -60.283 1.00 95.31 104 VAL A N 1
ATOM 840 C CA . VAL A 1 104 ? 44.725 -5.818 -59.564 1.00 95.31 104 VAL A CA 1
ATOM 841 C C . VAL A 1 104 ? 45.473 -7.073 -60.008 1.00 95.31 104 VAL A C 1
ATOM 843 O O . VAL A 1 104 ? 46.668 -7.000 -60.271 1.00 95.31 104 VAL A O 1
ATOM 846 N N . THR A 1 105 ? 44.785 -8.209 -60.155 1.00 94.50 105 THR A N 1
ATOM 847 C CA . THR A 1 105 ? 45.388 -9.448 -60.662 1.00 94.50 105 THR A CA 1
ATOM 848 C C . THR A 1 105 ? 45.937 -9.268 -62.079 1.00 94.50 105 THR A C 1
ATOM 850 O O . THR A 1 105 ? 47.052 -9.700 -62.343 1.00 94.50 105 THR A O 1
ATOM 853 N N . ALA A 1 106 ? 45.209 -8.579 -62.963 1.00 92.62 106 ALA A N 1
ATOM 854 C CA . ALA A 1 106 ? 45.663 -8.290 -64.324 1.00 92.62 106 ALA A CA 1
ATOM 855 C C . ALA A 1 106 ? 46.859 -7.324 -64.381 1.00 92.62 106 ALA A C 1
ATOM 857 O O . ALA A 1 106 ? 47.610 -7.356 -65.344 1.00 92.62 106 ALA A O 1
ATOM 858 N N . LYS A 1 107 ? 47.040 -6.464 -63.369 1.00 90.75 107 LYS A N 1
ATOM 859 C CA . LYS A 1 107 ? 48.209 -5.574 -63.243 1.00 90.75 107 LYS A CA 1
ATOM 860 C C . LYS A 1 107 ? 49.444 -6.266 -62.654 1.00 90.75 107 LYS A C 1
ATOM 862 O O . LYS A 1 107 ? 50.531 -5.702 -62.728 1.00 90.75 107 LYS A O 1
ATOM 867 N N . LEU A 1 108 ? 49.270 -7.422 -62.013 1.00 86.62 108 LEU A N 1
ATOM 868 C CA . LEU A 1 108 ? 50.336 -8.174 -61.340 1.00 86.62 108 LEU A CA 1
ATOM 869 C C . LEU A 1 108 ? 50.866 -9.362 -62.164 1.00 86.62 108 LEU A C 1
ATOM 871 O O . LEU A 1 108 ? 51.883 -9.933 -61.775 1.00 86.62 108 LEU A O 1
ATOM 875 N N . MET A 1 109 ? 50.187 -9.738 -63.253 1.00 77.75 109 MET A N 1
ATOM 876 C CA . MET A 1 109 ? 50.648 -10.714 -64.255 1.00 77.75 109 MET A CA 1
ATOM 877 C C . MET A 1 109 ? 51.278 -9.995 -65.444 1.00 77.75 109 MET A C 1
ATOM 879 O O . MET A 1 109 ? 52.268 -10.537 -65.978 1.00 77.75 109 MET A O 1
#

Organism: NCBI:txid116970

Sequence (109 aa):
MVRGMVPKEKLLEWSVEDGWEPLCKFLDKPIPDEAFPQTNALRNFNDRSDGLVRKYFARFLGTQFLSNSRAQLAFGGITTGTMMWWQGRIPELTTRLNALVREVTAKLM

pLDDT: mean 84.79, std 12.39, range [51.03, 97.38]